Protein AF-A0A7Y5VZG1-F1 (afdb_monomer)

Sequence (140 aa):
MPRPAHANGSALARDRILEAVNALPPLPAVALRVMQVAQDPKSSAAQLALVVSADPALSARMLRVANSAAYRRSREVTSVQEALVVLGFVQARNIAISTAITGAYPADTLHVLFRIDAFWRHSLAVAFRASDLAGRTRRL

Structure (mmCIF, N/CA/C/O backbone):
data_AF-A0A7Y5VZG1-F1
#
_entry.id   AF-A0A7Y5VZG1-F1
#
loop_
_atom_site.group_PDB
_atom_site.id
_atom_site.type_symbol
_atom_site.label_atom_id
_atom_site.label_alt_id
_atom_site.label_comp_id
_atom_site.label_asym_id
_atom_site.label_entity_id
_atom_site.label_seq_id
_atom_site.pdbx_PDB_ins_code
_atom_site.Cartn_x
_atom_site.Cartn_y
_atom_site.Cartn_z
_atom_site.occupancy
_atom_site.B_iso_or_equiv
_atom_site.auth_seq_id
_atom_site.auth_comp_id
_atom_site.auth_asym_id
_atom_site.auth_atom_id
_atom_site.pdbx_PDB_model_num
ATOM 1 N N . MET A 1 1 ? 48.882 22.435 -33.071 1.00 43.28 1 MET A N 1
ATOM 2 C CA . MET A 1 1 ? 48.347 21.431 -32.123 1.00 43.28 1 MET A CA 1
ATOM 3 C C . MET A 1 1 ? 46.991 21.918 -31.619 1.00 43.28 1 MET A C 1
ATOM 5 O O . MET A 1 1 ? 46.969 22.973 -30.994 1.00 43.28 1 MET A O 1
ATOM 9 N N . PRO A 1 2 ? 45.870 21.242 -31.925 1.00 39.41 2 PRO A N 1
ATOM 10 C CA . PRO A 1 2 ? 44.561 21.629 -31.411 1.00 39.41 2 PRO A CA 1
ATOM 11 C C . PRO A 1 2 ? 44.380 21.125 -29.969 1.00 39.41 2 PRO A C 1
ATOM 13 O O . PRO A 1 2 ? 44.711 19.983 -29.658 1.00 39.41 2 PRO A O 1
ATOM 16 N N . ARG A 1 3 ? 43.884 21.999 -29.084 1.00 41.00 3 ARG A N 1
ATOM 17 C CA . ARG A 1 3 ? 43.515 21.690 -27.689 1.00 41.00 3 ARG A CA 1
ATOM 18 C C . ARG A 1 3 ? 42.383 20.645 -27.646 1.00 41.00 3 ARG A C 1
ATOM 20 O O . ARG A 1 3 ? 41.465 20.761 -28.457 1.00 41.00 3 ARG A O 1
ATOM 27 N N . PRO A 1 4 ? 42.374 19.689 -26.695 1.00 44.19 4 PRO A N 1
ATOM 28 C CA . PRO A 1 4 ? 41.219 18.821 -26.497 1.00 44.19 4 PRO A CA 1
ATOM 29 C C . PRO A 1 4 ? 40.018 19.654 -26.035 1.00 44.19 4 PRO A C 1
ATOM 31 O O . PRO A 1 4 ? 40.109 20.446 -25.096 1.00 44.19 4 PRO A O 1
ATOM 34 N N . ALA A 1 5 ? 38.904 19.488 -26.746 1.00 45.28 5 ALA A N 1
ATOM 35 C CA . ALA A 1 5 ? 37.627 20.107 -26.444 1.00 45.28 5 ALA A CA 1
ATOM 36 C C . ALA A 1 5 ? 37.139 19.677 -25.053 1.00 45.28 5 ALA A C 1
ATOM 38 O O . ALA A 1 5 ? 37.116 18.489 -24.727 1.00 45.28 5 ALA A O 1
ATOM 39 N N . HIS A 1 6 ? 36.712 20.646 -24.246 1.00 49.72 6 HIS A N 1
ATOM 40 C CA . HIS A 1 6 ? 35.943 20.410 -23.030 1.00 49.72 6 HIS A CA 1
ATOM 41 C C . HIS A 1 6 ? 34.580 19.818 -23.425 1.00 49.72 6 HIS A C 1
ATOM 43 O O . HIS A 1 6 ? 33.622 20.546 -23.669 1.00 49.72 6 HIS A O 1
ATOM 49 N N . ALA A 1 7 ? 34.504 18.494 -23.565 1.00 47.81 7 ALA A N 1
ATOM 50 C CA . ALA A 1 7 ? 33.255 17.800 -23.836 1.00 47.81 7 ALA A CA 1
ATOM 51 C C . ALA A 1 7 ? 32.312 17.952 -22.628 1.00 47.81 7 ALA A C 1
ATOM 53 O O . ALA A 1 7 ? 32.603 17.513 -21.516 1.00 47.81 7 ALA A O 1
ATOM 54 N N . ASN A 1 8 ? 31.195 18.629 -22.881 1.00 49.59 8 ASN A N 1
ATOM 55 C CA . ASN A 1 8 ? 30.083 18.939 -21.989 1.00 49.59 8 ASN A CA 1
ATOM 56 C C . ASN A 1 8 ? 29.650 17.776 -21.071 1.00 49.59 8 ASN A C 1
ATOM 58 O O . ASN A 1 8 ? 28.862 16.919 -21.472 1.00 49.59 8 ASN A O 1
ATOM 62 N N . GLY A 1 9 ? 30.032 17.815 -19.791 1.00 54.75 9 GLY A N 1
ATOM 63 C CA . GLY A 1 9 ? 29.454 16.935 -18.763 1.00 54.75 9 GLY A CA 1
ATOM 64 C C . GLY A 1 9 ? 27.947 17.158 -18.536 1.00 54.75 9 GLY A C 1
ATOM 65 O O . GLY A 1 9 ? 27.244 16.244 -18.115 1.00 54.75 9 GLY A O 1
ATOM 66 N N . SER A 1 10 ? 27.425 18.345 -18.871 1.00 59.25 10 SER A N 1
ATOM 67 C CA . SER A 1 10 ? 25.997 18.689 -18.777 1.00 59.25 10 SER A CA 1
ATOM 68 C C . SER A 1 10 ? 25.147 18.107 -19.911 1.00 59.25 10 SER A C 1
ATOM 70 O O . SER A 1 10 ? 23.983 17.780 -19.685 1.00 59.25 10 SER A O 1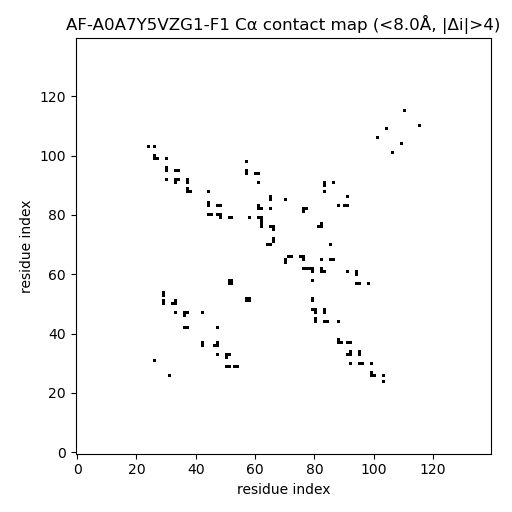
ATOM 72 N N . ALA A 1 11 ? 25.715 17.934 -21.110 1.00 58.47 11 ALA A N 1
ATOM 73 C CA . ALA A 1 11 ? 25.019 17.325 -22.245 1.00 58.47 11 ALA A CA 1
ATOM 74 C C . ALA A 1 11 ? 24.795 15.825 -21.998 1.00 58.47 11 ALA A C 1
ATOM 76 O O . ALA A 1 11 ? 23.667 15.354 -22.083 1.00 58.47 11 ALA A O 1
ATOM 77 N N . LEU A 1 12 ? 25.830 15.120 -21.521 1.00 60.34 12 LEU A N 1
ATOM 78 C CA . LEU A 1 12 ? 25.736 13.710 -21.115 1.00 60.34 12 LEU A CA 1
ATOM 79 C C . LEU A 1 12 ? 24.740 13.485 -19.963 1.00 60.34 12 LEU A C 1
ATOM 81 O O . LEU A 1 12 ? 24.086 12.446 -19.902 1.00 60.34 12 LEU A O 1
ATOM 85 N N . ALA A 1 13 ? 24.618 14.445 -19.040 1.00 73.56 13 ALA A N 1
ATOM 86 C CA . ALA A 1 13 ? 23.630 14.383 -17.964 1.00 73.56 13 ALA A CA 1
ATOM 87 C C . ALA A 1 13 ? 22.198 14.590 -18.483 1.00 73.56 13 ALA A C 1
ATOM 89 O O . ALA A 1 13 ? 21.288 13.878 -18.062 1.00 73.56 13 ALA A O 1
ATOM 90 N N . ARG A 1 14 ? 21.996 15.530 -19.415 1.00 79.25 14 ARG A N 1
ATOM 91 C CA . ARG A 1 14 ? 20.694 15.781 -20.044 1.00 79.25 14 ARG A CA 1
ATOM 92 C C . ARG A 1 14 ? 20.210 14.566 -20.832 1.00 79.25 14 ARG A C 1
ATOM 94 O O . ARG A 1 14 ? 19.068 14.156 -20.642 1.00 79.25 14 ARG A O 1
ATOM 101 N N . ASP A 1 15 ? 21.068 13.986 -21.664 1.00 82.69 15 ASP A N 1
ATOM 102 C CA . ASP A 1 15 ? 20.702 12.861 -22.529 1.00 82.69 15 ASP A CA 1
ATOM 103 C C . ASP A 1 15 ? 20.310 11.631 -21.699 1.00 82.69 15 ASP A C 1
ATOM 105 O O . ASP A 1 15 ? 19.272 11.022 -21.945 1.00 82.69 15 ASP A O 1
ATOM 109 N N . ARG A 1 16 ? 21.037 11.358 -20.606 1.00 75.31 16 ARG A N 1
ATOM 110 C CA . ARG A 1 16 ? 20.682 10.297 -19.648 1.00 75.31 16 ARG A CA 1
ATOM 111 C C . ARG A 1 16 ? 19.353 10.527 -18.936 1.00 75.31 16 ARG A C 1
ATOM 113 O O . ARG A 1 16 ? 18.637 9.566 -18.672 1.00 75.31 16 ARG A O 1
ATOM 120 N N . ILE A 1 17 ? 19.016 11.774 -18.599 1.00 77.12 17 ILE A N 1
ATOM 121 C CA . ILE A 1 17 ? 17.710 12.093 -18.002 1.00 77.12 17 ILE A CA 1
ATOM 122 C C . ILE A 1 17 ? 16.598 11.836 -19.020 1.00 77.12 17 ILE A C 1
ATOM 124 O O . ILE A 1 17 ? 15.583 11.251 -18.660 1.00 77.12 17 ILE A O 1
ATOM 128 N N . LEU A 1 18 ? 16.783 12.231 -20.283 1.00 83.12 18 LEU A N 1
ATOM 129 C CA . LEU A 1 18 ? 15.789 11.997 -21.333 1.00 83.12 18 LEU A CA 1
ATOM 130 C C . LEU A 1 18 ? 15.598 10.500 -21.611 1.00 83.12 18 LEU A C 1
ATOM 132 O O . LEU A 1 18 ? 14.461 10.042 -21.713 1.00 83.12 18 LEU A O 1
ATOM 136 N N . GLU A 1 19 ? 16.681 9.722 -21.656 1.00 80.31 19 GLU A N 1
ATOM 137 C CA . GLU A 1 19 ? 16.615 8.259 -21.761 1.00 80.31 19 GLU A CA 1
ATOM 138 C C . GLU A 1 19 ? 15.887 7.631 -20.565 1.00 80.31 19 GLU A C 1
ATOM 140 O O . GLU A 1 19 ? 15.000 6.799 -20.753 1.00 80.31 19 GLU A O 1
ATOM 145 N N . ALA A 1 20 ? 16.192 8.070 -19.340 1.00 73.31 20 ALA A N 1
ATOM 146 C CA . ALA A 1 20 ? 15.524 7.583 -18.135 1.00 73.31 20 ALA A CA 1
ATOM 147 C C . ALA A 1 20 ? 14.029 7.937 -18.107 1.00 73.31 20 ALA A C 1
ATOM 149 O O . ALA A 1 20 ? 13.222 7.105 -17.698 1.00 73.31 20 ALA A O 1
ATOM 150 N N . VAL A 1 21 ? 13.654 9.140 -18.567 1.00 74.75 21 VAL A N 1
ATOM 151 C CA . VAL A 1 21 ? 12.251 9.575 -18.692 1.00 74.75 21 VAL A CA 1
ATOM 152 C C . VAL A 1 21 ? 11.486 8.678 -19.665 1.00 74.75 21 VAL A C 1
ATOM 154 O O . VAL A 1 21 ? 10.376 8.249 -19.358 1.00 74.75 21 VAL A O 1
ATOM 157 N N . ASN A 1 22 ? 12.092 8.342 -20.804 1.00 77.19 22 ASN A N 1
ATOM 158 C CA . ASN A 1 22 ? 11.480 7.468 -21.806 1.00 77.19 22 ASN A CA 1
ATOM 159 C C . ASN A 1 22 ? 11.377 6.003 -21.351 1.00 77.19 22 ASN A C 1
ATOM 161 O O . ASN A 1 22 ? 10.513 5.275 -21.831 1.00 77.19 22 ASN A O 1
ATOM 165 N N . ALA A 1 23 ? 12.234 5.570 -20.424 1.00 74.88 23 ALA A N 1
ATOM 166 C CA . ALA A 1 23 ? 12.236 4.216 -19.877 1.00 74.88 23 ALA A CA 1
ATOM 167 C C . ALA A 1 23 ? 11.278 4.022 -18.684 1.00 74.88 23 ALA A C 1
ATOM 169 O O . ALA A 1 23 ? 11.240 2.927 -18.117 1.00 74.88 23 ALA A O 1
ATOM 170 N N . LEU A 1 24 ? 10.523 5.051 -18.266 1.00 69.19 24 LEU A N 1
ATOM 171 C CA . LEU A 1 24 ? 9.592 4.902 -17.149 1.00 69.19 24 LEU A CA 1
ATOM 172 C C . LEU A 1 24 ? 8.446 3.944 -17.509 1.00 69.19 24 LEU A C 1
ATOM 174 O O . LEU A 1 24 ? 7.724 4.173 -18.483 1.00 69.19 24 LEU A O 1
ATOM 178 N N . PRO A 1 25 ? 8.221 2.901 -16.696 1.00 70.00 25 PRO A N 1
ATOM 179 C CA . PRO A 1 25 ? 7.080 2.022 -16.875 1.00 70.00 25 PRO A CA 1
ATOM 180 C C . PRO A 1 25 ? 5.769 2.779 -16.600 1.00 70.00 25 PRO A C 1
ATOM 182 O O . PRO A 1 25 ? 5.719 3.643 -15.715 1.00 70.00 25 PRO A O 1
ATOM 185 N N . PRO A 1 26 ? 4.683 2.454 -17.322 1.00 73.81 26 PRO A N 1
ATOM 186 C CA . PRO A 1 26 ? 3.381 3.049 -17.065 1.00 73.81 26 PRO A CA 1
ATOM 187 C C . PRO A 1 26 ? 2.892 2.685 -15.659 1.00 73.81 26 PRO A C 1
ATOM 189 O O . PRO A 1 26 ? 3.088 1.565 -15.181 1.00 73.81 26 PRO A O 1
ATOM 192 N N . LEU A 1 27 ? 2.220 3.630 -14.997 1.00 75.94 27 LEU A N 1
ATOM 193 C CA . LEU A 1 27 ? 1.666 3.380 -13.671 1.00 75.94 27 LEU A CA 1
ATOM 194 C C . LEU A 1 27 ? 0.518 2.352 -13.770 1.00 75.94 27 LEU A C 1
ATOM 196 O O . LEU A 1 27 ? -0.369 2.524 -14.611 1.00 75.94 27 LEU A O 1
ATOM 200 N N . PRO A 1 28 ? 0.474 1.318 -12.909 1.00 83.50 28 PRO A N 1
ATOM 201 C CA . PRO A 1 28 ? -0.614 0.347 -12.901 1.00 83.50 28 PRO A CA 1
ATOM 202 C C . PRO A 1 28 ? -1.985 1.011 -12.729 1.00 83.50 28 PRO A C 1
ATOM 204 O O . PRO A 1 28 ? -2.160 1.912 -11.902 1.00 83.50 28 PRO A O 1
ATOM 207 N N . ALA A 1 29 ? -2.982 0.519 -13.469 1.00 86.75 29 ALA A N 1
ATOM 208 C CA . ALA A 1 29 ? -4.333 1.087 -13.497 1.00 86.75 29 ALA A CA 1
ATOM 209 C C . ALA A 1 29 ? -4.975 1.203 -12.101 1.00 86.75 29 ALA A C 1
ATOM 211 O O . ALA A 1 29 ? -5.650 2.190 -11.805 1.00 86.75 29 ALA A O 1
ATOM 212 N N . VAL A 1 30 ? -4.720 0.235 -11.214 1.00 88.50 30 VAL A N 1
ATOM 213 C CA . VAL A 1 30 ? -5.227 0.255 -9.834 1.00 88.50 30 VAL A CA 1
ATOM 214 C C . VAL A 1 30 ? -4.674 1.430 -9.024 1.00 88.50 30 VAL A C 1
ATOM 216 O O . VAL A 1 30 ? -5.426 2.081 -8.303 1.00 88.50 30 VAL A O 1
ATOM 219 N N . ALA A 1 31 ? -3.393 1.776 -9.184 1.00 87.75 31 ALA A N 1
ATOM 220 C CA . ALA A 1 31 ? -2.780 2.892 -8.469 1.00 87.75 31 ALA A CA 1
ATOM 221 C C . ALA A 1 31 ? -3.351 4.234 -8.943 1.00 87.75 31 ALA A C 1
ATOM 223 O O . ALA A 1 31 ? -3.696 5.080 -8.118 1.00 87.75 31 ALA A O 1
ATOM 224 N N . LEU A 1 32 ? -3.545 4.392 -10.258 1.00 90.12 32 LEU A N 1
ATOM 225 C CA . LEU A 1 32 ? -4.226 5.558 -10.828 1.00 90.12 32 LEU A CA 1
ATOM 226 C C . LEU A 1 32 ? -5.656 5.688 -10.296 1.00 90.12 32 LEU A C 1
ATOM 228 O O . LEU A 1 32 ? -6.082 6.778 -9.913 1.00 90.12 32 LEU A O 1
ATOM 232 N N . ARG A 1 33 ? -6.396 4.578 -10.218 1.00 91.88 33 ARG A N 1
ATOM 233 C CA . ARG A 1 33 ? -7.775 4.594 -9.725 1.00 91.88 33 ARG A CA 1
ATOM 234 C C . ARG A 1 33 ? -7.852 4.923 -8.236 1.00 91.88 33 ARG A C 1
ATOM 236 O O . ARG A 1 33 ? -8.706 5.712 -7.839 1.00 91.88 33 ARG A O 1
ATOM 243 N N . VAL A 1 34 ? -6.933 4.389 -7.429 1.00 92.50 34 VAL A N 1
ATOM 244 C CA . VAL A 1 34 ? -6.788 4.762 -6.015 1.00 92.50 34 VAL A CA 1
ATOM 245 C C . VAL A 1 34 ? -6.502 6.254 -5.877 1.00 92.50 34 VAL A C 1
ATOM 247 O O . VAL A 1 34 ? -7.123 6.903 -5.044 1.00 92.50 34 VAL A O 1
ATOM 250 N N . MET A 1 35 ? -5.619 6.823 -6.703 1.00 90.88 35 MET A N 1
ATOM 251 C CA . MET A 1 35 ? -5.344 8.262 -6.680 1.00 90.88 35 MET A CA 1
ATOM 252 C C . MET A 1 35 ? -6.589 9.096 -6.985 1.00 90.88 35 MET A C 1
ATOM 254 O O . MET A 1 35 ? -6.848 10.054 -6.263 1.00 90.88 35 MET A O 1
ATOM 258 N N . GLN A 1 36 ? -7.363 8.717 -8.005 1.00 92.38 36 GLN A N 1
ATOM 259 C CA . GLN A 1 36 ? -8.601 9.409 -8.376 1.00 92.38 36 GLN A CA 1
ATOM 260 C C . GLN A 1 36 ? -9.624 9.391 -7.233 1.00 92.38 36 GLN A C 1
ATOM 262 O O . GLN A 1 36 ? -10.114 10.442 -6.831 1.00 92.38 36 GLN A O 1
ATOM 267 N N . VAL A 1 37 ? -9.907 8.212 -6.671 1.00 92.88 37 VAL A N 1
ATOM 268 C CA . VAL A 1 37 ? -10.890 8.061 -5.583 1.00 92.88 37 VAL A CA 1
ATOM 269 C C . VAL A 1 37 ? -10.401 8.725 -4.294 1.00 92.88 37 VAL A C 1
ATOM 271 O O . VAL A 1 37 ? -11.184 9.338 -3.580 1.00 92.88 37 VAL A O 1
ATOM 274 N N . ALA A 1 38 ? -9.100 8.669 -4.000 1.00 90.50 38 ALA A N 1
ATOM 275 C CA . ALA A 1 38 ? -8.545 9.289 -2.800 1.00 90.50 38 ALA A CA 1
ATOM 276 C C . ALA A 1 38 ? -8.503 10.831 -2.856 1.00 90.50 38 ALA A C 1
ATOM 278 O O . ALA A 1 38 ? -8.327 11.466 -1.817 1.00 90.50 38 ALA A O 1
ATOM 279 N N . GLN A 1 39 ? -8.597 11.430 -4.048 1.00 89.06 39 GLN A N 1
ATOM 280 C CA . GLN A 1 39 ? -8.624 12.885 -4.247 1.00 89.06 39 GLN A CA 1
ATOM 281 C C . GLN A 1 39 ? -10.041 13.462 -4.305 1.00 89.06 39 GLN A C 1
ATOM 283 O O . GLN A 1 39 ? -10.201 14.671 -4.155 1.00 89.06 39 GLN A O 1
ATOM 288 N N . ASP A 1 40 ? -11.057 12.627 -4.511 1.00 91.56 40 ASP A N 1
ATOM 289 C CA . ASP A 1 40 ? -12.446 13.067 -4.538 1.00 91.56 40 ASP A CA 1
ATOM 290 C C . ASP A 1 40 ? -12.974 13.286 -3.104 1.00 91.56 40 ASP A C 1
ATOM 292 O O . ASP A 1 40 ? -13.094 12.326 -2.339 1.00 91.56 40 ASP A O 1
ATOM 296 N N . PRO A 1 41 ? -13.341 14.524 -2.718 1.00 86.00 41 PRO A N 1
ATOM 297 C CA . PRO A 1 41 ? -13.849 14.820 -1.380 1.00 86.00 41 PRO A CA 1
ATOM 298 C C . PRO A 1 41 ? -15.209 14.171 -1.078 1.00 86.00 41 PRO A C 1
ATOM 300 O O . PRO A 1 41 ? -15.625 14.155 0.078 1.00 86.00 41 PRO A O 1
ATOM 303 N N . LYS A 1 42 ? -15.917 13.648 -2.088 1.00 90.94 42 LYS A N 1
ATOM 304 C CA . LYS A 1 42 ? -17.185 12.919 -1.920 1.00 90.94 42 LYS A CA 1
ATOM 305 C C . LYS A 1 42 ? -16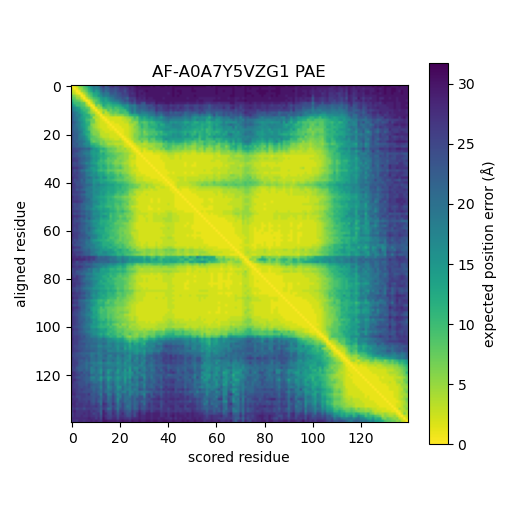.994 11.408 -1.789 1.00 90.94 42 LYS A C 1
ATOM 307 O O . LYS A 1 42 ? -17.967 10.696 -1.542 1.00 90.94 42 LYS A O 1
ATOM 312 N N . SER A 1 43 ? -15.772 10.914 -1.967 1.00 91.94 43 SER A N 1
ATOM 313 C CA . SER A 1 43 ? -15.492 9.486 -1.936 1.00 91.94 43 SER A CA 1
ATOM 314 C C . SER A 1 43 ? -15.418 8.943 -0.508 1.00 91.94 43 SER A C 1
ATOM 316 O O . SER A 1 43 ? -14.897 9.570 0.413 1.00 91.94 43 SER A O 1
ATOM 318 N N . SER A 1 44 ? -15.942 7.734 -0.326 1.00 91.25 44 SER A N 1
ATOM 319 C CA . SER A 1 44 ? -15.997 7.024 0.954 1.00 91.25 44 SER A CA 1
ATOM 320 C C . SER A 1 44 ? -14.908 5.957 1.076 1.00 91.25 44 SER A C 1
ATOM 322 O O . SER A 1 44 ? -14.399 5.433 0.082 1.00 91.25 44 SER A O 1
ATOM 324 N N . ALA A 1 45 ? -14.567 5.586 2.315 1.00 89.88 45 ALA A N 1
ATOM 325 C CA . ALA A 1 45 ? -13.599 4.518 2.570 1.00 89.88 45 ALA A CA 1
ATOM 326 C C . ALA A 1 45 ? -14.036 3.178 1.947 1.00 89.88 45 ALA A C 1
ATOM 328 O O . ALA A 1 45 ? -13.188 2.401 1.523 1.00 89.88 45 ALA A O 1
ATOM 329 N N . ALA A 1 46 ? -15.345 2.926 1.837 1.00 91.88 46 ALA A N 1
ATOM 330 C CA . ALA A 1 46 ? -15.891 1.739 1.179 1.00 91.88 46 ALA A CA 1
ATOM 331 C C . ALA A 1 46 ? -15.649 1.751 -0.342 1.00 91.88 46 ALA A C 1
ATOM 333 O O . ALA A 1 46 ? -15.241 0.741 -0.911 1.00 91.88 46 ALA A O 1
ATOM 334 N N . GLN A 1 47 ? -15.834 2.900 -1.003 1.00 92.38 47 GLN A N 1
ATOM 335 C CA . GLN A 1 47 ? -15.530 3.046 -2.433 1.00 92.38 47 GLN A CA 1
ATOM 336 C C . GLN A 1 47 ? -14.039 2.870 -2.713 1.00 92.38 47 GLN A C 1
ATOM 338 O O . GLN A 1 47 ? -13.663 2.196 -3.671 1.00 92.38 47 GLN A O 1
ATOM 343 N N . LEU A 1 48 ? -13.183 3.427 -1.856 1.00 93.75 48 LEU A N 1
ATOM 344 C CA . LEU A 1 48 ? -11.744 3.226 -1.969 1.00 93.75 48 LEU A CA 1
ATOM 345 C C . LEU A 1 48 ? -11.353 1.764 -1.697 1.00 93.75 48 LEU A C 1
ATOM 347 O O . LEU A 1 48 ? -10.498 1.226 -2.399 1.00 93.75 48 LEU A O 1
ATOM 351 N N . ALA A 1 49 ? -12.016 1.098 -0.745 1.00 93.88 49 ALA A N 1
ATOM 352 C CA . ALA A 1 49 ? -11.800 -0.318 -0.455 1.00 93.88 49 ALA A CA 1
ATOM 353 C C . ALA A 1 49 ? -12.087 -1.193 -1.675 1.00 93.88 49 ALA A C 1
ATOM 355 O O . ALA A 1 49 ? -11.265 -2.040 -1.996 1.00 93.88 49 ALA A O 1
ATOM 356 N N . LEU A 1 50 ? -13.183 -0.943 -2.399 1.00 93.75 50 LEU A N 1
ATOM 357 C CA . LEU A 1 50 ? -13.521 -1.687 -3.620 1.00 93.75 50 LEU A CA 1
ATOM 358 C C . LEU A 1 50 ? -12.408 -1.625 -4.670 1.00 93.75 50 LEU A C 1
ATOM 360 O O . LEU A 1 50 ? -12.080 -2.637 -5.283 1.00 93.75 50 LEU A O 1
ATOM 364 N N . VAL A 1 51 ? -11.806 -0.449 -4.859 1.00 93.56 51 VAL A N 1
ATOM 365 C CA . VAL A 1 51 ? -10.698 -0.280 -5.808 1.00 93.56 51 VAL A CA 1
ATOM 366 C C . VAL A 1 51 ? -9.448 -1.010 -5.326 1.00 93.56 51 VAL A C 1
ATOM 368 O O . VAL A 1 51 ? -8.804 -1.704 -6.106 1.00 93.56 51 VAL A O 1
ATOM 371 N N . VAL A 1 52 ? -9.100 -0.865 -4.046 1.00 93.19 52 VAL A N 1
ATOM 372 C CA . VAL A 1 52 ? -7.906 -1.497 -3.465 1.00 93.19 52 VAL A CA 1
ATOM 373 C C . VAL A 1 52 ? -8.026 -3.021 -3.464 1.00 93.19 52 VAL A C 1
ATOM 375 O O . VAL A 1 52 ? -7.059 -3.705 -3.785 1.00 93.19 52 VAL A O 1
ATOM 378 N N . SER A 1 53 ? -9.209 -3.554 -3.160 1.00 92.38 53 SER A N 1
ATOM 379 C CA . SER A 1 53 ? -9.487 -4.992 -3.114 1.00 92.38 53 SER A CA 1
ATOM 380 C C . SER A 1 53 ? -9.344 -5.697 -4.464 1.00 92.38 53 SER A C 1
ATOM 382 O O . SER A 1 53 ? -9.201 -6.916 -4.481 1.00 92.38 53 SER A O 1
ATOM 384 N N . ALA A 1 54 ? -9.329 -4.960 -5.580 1.00 89.62 54 ALA A N 1
ATOM 385 C CA . ALA A 1 54 ? -9.033 -5.520 -6.897 1.00 89.62 54 ALA A CA 1
ATOM 386 C C . ALA A 1 54 ? -7.554 -5.930 -7.065 1.00 89.62 54 ALA A C 1
ATOM 388 O O . ALA A 1 54 ? -7.238 -6.707 -7.963 1.00 89.62 54 ALA A O 1
ATOM 389 N N . ASP A 1 55 ? -6.653 -5.435 -6.207 1.00 89.31 55 ASP A N 1
ATOM 390 C CA . ASP A 1 55 ? -5.237 -5.807 -6.179 1.00 89.31 55 ASP A CA 1
ATOM 391 C C . ASP A 1 55 ? -4.878 -6.454 -4.821 1.00 89.31 55 ASP A C 1
ATOM 393 O O . ASP A 1 55 ? -4.798 -5.768 -3.789 1.00 89.31 55 ASP A O 1
ATOM 397 N N . PRO A 1 56 ? -4.634 -7.781 -4.790 1.00 89.19 56 PRO A N 1
ATOM 398 C CA . PRO A 1 56 ? -4.267 -8.495 -3.568 1.00 89.19 56 PRO A CA 1
ATOM 399 C C . PRO A 1 56 ? -2.950 -8.024 -2.937 1.00 89.19 56 PRO A C 1
ATOM 401 O O . PRO A 1 56 ? -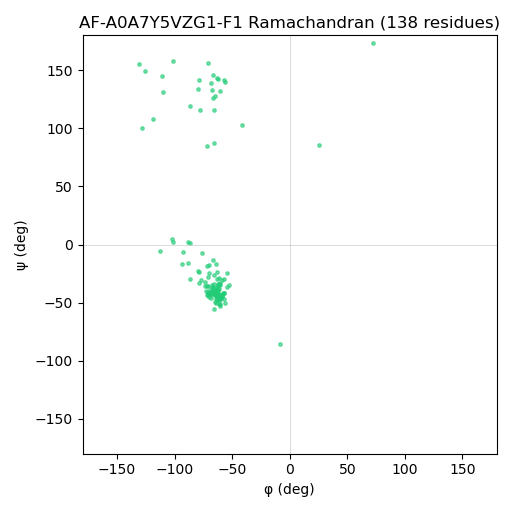2.829 -7.997 -1.709 1.00 89.19 56 PRO A O 1
ATOM 404 N N . ALA A 1 57 ? -1.960 -7.633 -3.744 1.00 88.38 57 ALA A N 1
ATOM 405 C CA . ALA A 1 57 ? -0.659 -7.194 -3.249 1.00 88.38 57 ALA A CA 1
ATOM 406 C C . ALA A 1 57 ? -0.771 -5.827 -2.562 1.00 88.38 57 ALA A C 1
ATOM 408 O O . ALA A 1 57 ? -0.238 -5.634 -1.461 1.00 88.38 57 ALA A O 1
ATOM 409 N N . LEU A 1 58 ? -1.519 -4.903 -3.169 1.00 91.50 58 LEU A N 1
ATOM 410 C CA . LEU A 1 58 ? -1.820 -3.605 -2.577 1.00 91.50 58 LEU A CA 1
ATOM 411 C C . LEU A 1 58 ? -2.659 -3.756 -1.302 1.00 91.50 58 LEU A C 1
ATOM 413 O O . LEU A 1 58 ? -2.324 -3.157 -0.278 1.00 91.50 58 LEU A O 1
ATOM 417 N N . SER A 1 59 ? -3.687 -4.607 -1.332 1.00 93.81 59 SER A N 1
ATOM 418 C CA . SER A 1 59 ? -4.529 -4.918 -0.170 1.00 93.81 59 SER A CA 1
ATOM 419 C C . SER A 1 59 ? -3.705 -5.436 1.012 1.00 93.81 59 SER A C 1
ATOM 421 O O . SER A 1 59 ? -3.772 -4.890 2.116 1.00 93.81 59 SER A O 1
ATOM 423 N N . ALA A 1 60 ? -2.849 -6.435 0.777 1.00 93.00 60 ALA A N 1
ATOM 424 C CA . ALA A 1 60 ? -1.968 -6.991 1.801 1.00 93.00 60 ALA A CA 1
ATOM 425 C C . ALA A 1 60 ? -0.967 -5.956 2.338 1.00 93.00 60 ALA A C 1
ATOM 427 O O . ALA A 1 60 ? -0.588 -5.986 3.513 1.00 93.00 60 ALA A O 1
ATOM 428 N N . ARG A 1 61 ? -0.505 -5.027 1.493 1.00 92.00 61 ARG A N 1
ATOM 429 C CA . ARG A 1 61 ? 0.389 -3.950 1.929 1.00 92.00 61 ARG A CA 1
ATOM 430 C C . ARG A 1 61 ? -0.331 -2.928 2.802 1.00 92.00 61 ARG A C 1
ATOM 432 O O . ARG A 1 61 ? 0.225 -2.552 3.831 1.00 92.00 61 ARG A O 1
ATOM 439 N N . MET A 1 62 ? -1.559 -2.538 2.460 1.00 94.25 62 MET A N 1
ATOM 440 C CA . MET A 1 62 ? -2.365 -1.650 3.306 1.00 94.25 62 MET A CA 1
ATOM 441 C C . MET A 1 62 ? -2.658 -2.276 4.672 1.00 94.25 62 MET A C 1
ATOM 443 O O . MET A 1 62 ? -2.446 -1.619 5.689 1.00 94.25 62 MET A O 1
ATOM 447 N N . LEU A 1 63 ? -3.039 -3.558 4.712 1.00 94.88 63 LEU A N 1
ATOM 448 C CA . LEU A 1 63 ? -3.241 -4.296 5.965 1.00 94.88 63 LEU A CA 1
ATOM 449 C C . LEU A 1 63 ? -1.967 -4.335 6.821 1.00 94.88 63 LEU A C 1
ATOM 451 O O . LEU A 1 63 ? -2.012 -4.037 8.014 1.00 94.88 63 LEU A O 1
ATOM 455 N N . ARG A 1 64 ? -0.804 -4.624 6.218 1.00 93.75 64 ARG A N 1
ATOM 456 C CA . ARG A 1 64 ? 0.485 -4.607 6.934 1.00 93.75 64 ARG A CA 1
ATOM 457 C C . ARG A 1 64 ? 0.820 -3.247 7.530 1.00 93.75 64 ARG A C 1
ATOM 459 O O . ARG A 1 64 ? 1.292 -3.188 8.660 1.00 93.75 64 ARG A O 1
ATOM 466 N N . VAL A 1 65 ? 0.611 -2.161 6.784 1.00 93.69 65 VAL A N 1
ATOM 467 C CA . VAL A 1 65 ? 0.904 -0.816 7.298 1.00 93.69 65 VAL A CA 1
ATOM 468 C C . VAL A 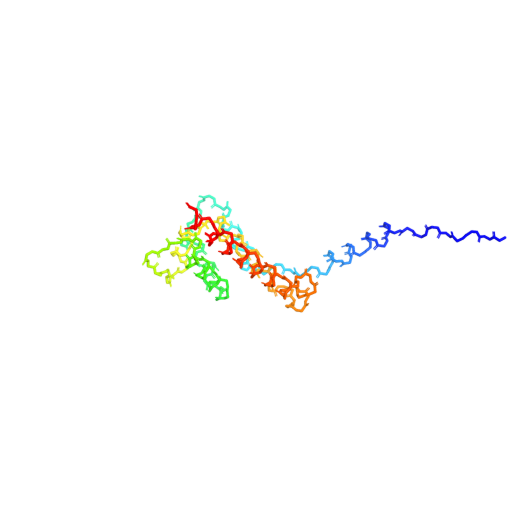1 65 ? -0.080 -0.439 8.403 1.00 93.69 65 VAL A C 1
ATOM 470 O O . VAL A 1 65 ? 0.357 0.065 9.436 1.00 93.69 65 VAL A O 1
ATOM 473 N N . ALA A 1 66 ? -1.371 -0.740 8.240 1.00 94.31 66 ALA A N 1
ATOM 474 C CA . ALA A 1 66 ? -2.392 -0.468 9.253 1.00 94.31 66 ALA A CA 1
ATOM 475 C C . ALA A 1 66 ? -2.127 -1.209 10.577 1.00 94.31 66 ALA A C 1
ATOM 477 O O . ALA A 1 66 ? -2.374 -0.653 11.645 1.00 94.31 66 ALA A O 1
ATOM 478 N N . ASN A 1 67 ? -1.570 -2.422 10.508 1.00 93.94 67 ASN A N 1
ATOM 479 C CA . ASN A 1 67 ? -1.172 -3.221 11.672 1.00 93.94 67 ASN A CA 1
ATOM 480 C C . ASN A 1 67 ? 0.260 -2.944 12.167 1.00 93.94 67 ASN A C 1
ATOM 482 O O . ASN A 1 67 ? 0.731 -3.590 13.102 1.00 93.94 67 ASN A O 1
ATOM 486 N N . SER A 1 68 ? 0.984 -2.002 11.559 1.00 92.81 68 SER A N 1
ATOM 487 C CA . SER A 1 68 ? 2.350 -1.695 11.982 1.00 92.81 68 SER A CA 1
ATOM 488 C C . SER A 1 68 ? 2.386 -0.985 13.341 1.00 92.81 68 SER A C 1
ATOM 490 O O . SER A 1 68 ? 1.448 -0.291 13.740 1.00 92.81 68 SER A O 1
ATOM 492 N N . ALA A 1 69 ? 3.525 -1.092 14.034 1.00 87.50 69 ALA A N 1
ATOM 493 C CA . ALA A 1 69 ? 3.741 -0.446 15.330 1.00 87.50 69 ALA A CA 1
ATOM 494 C C . ALA A 1 69 ? 3.493 1.077 15.307 1.00 87.50 69 ALA A C 1
ATOM 496 O O . ALA A 1 69 ? 3.145 1.649 16.339 1.00 87.50 69 ALA A O 1
ATOM 497 N N . ALA A 1 70 ? 3.616 1.724 14.140 1.00 88.00 70 ALA A N 1
ATOM 498 C CA . ALA A 1 70 ? 3.339 3.148 13.958 1.00 88.00 70 ALA A CA 1
ATOM 499 C C . ALA A 1 70 ? 1.878 3.526 14.261 1.00 88.00 70 ALA A C 1
ATOM 501 O O . ALA A 1 70 ? 1.621 4.639 14.709 1.00 88.00 70 ALA A O 1
ATOM 502 N N . TYR A 1 71 ? 0.934 2.602 14.063 1.00 86.94 71 TYR A N 1
ATOM 503 C CA . TYR A 1 71 ? -0.495 2.845 14.264 1.00 86.94 71 TYR A CA 1
ATOM 504 C C . TYR A 1 71 ? -1.036 2.278 15.589 1.00 86.94 71 TYR A C 1
ATOM 506 O O . TYR A 1 71 ? -2.234 2.419 15.827 1.00 86.94 71 TYR A O 1
ATOM 514 N N . ARG A 1 72 ? -0.174 1.672 16.439 1.00 69.50 72 ARG A N 1
ATOM 515 C CA . ARG A 1 72 ? -0.446 1.152 17.807 1.00 69.50 72 ARG A CA 1
ATOM 516 C C . ARG A 1 72 ? -1.917 0.781 18.052 1.00 69.50 72 ARG A C 1
ATOM 518 O O . ARG A 1 72 ? -2.690 1.572 18.593 1.00 69.50 72 ARG A O 1
ATOM 525 N N . ARG A 1 73 ? -2.310 -0.440 17.683 1.00 74.44 73 ARG A N 1
ATOM 526 C CA . ARG A 1 73 ? -3.688 -0.925 17.855 1.00 74.44 73 ARG A CA 1
ATOM 527 C C . ARG A 1 73 ? -3.789 -2.014 18.915 1.00 74.44 73 ARG A C 1
ATOM 529 O O . ARG A 1 73 ? -2.879 -2.817 19.081 1.00 74.44 73 ARG A O 1
ATOM 536 N N . SER A 1 74 ? -4.913 -2.004 19.633 1.00 76.81 74 SER A N 1
ATOM 537 C CA . SER A 1 74 ? -5.277 -3.022 20.623 1.00 76.81 74 SER A CA 1
ATOM 538 C C . SER A 1 74 ? -5.821 -4.300 19.986 1.00 76.81 74 SER A C 1
ATOM 540 O O . SER A 1 74 ? -5.729 -5.359 20.598 1.00 76.81 74 SER A O 1
ATOM 542 N N . ARG A 1 75 ? -6.363 -4.215 18.762 1.00 88.88 75 ARG A N 1
ATOM 543 C CA . ARG A 1 75 ? -6.741 -5.375 17.949 1.00 88.88 75 ARG A CA 1
ATOM 544 C C . ARG A 1 75 ? -6.208 -5.271 16.529 1.00 88.88 75 ARG A C 1
ATOM 546 O O . ARG A 1 75 ? -6.004 -4.170 16.018 1.00 88.88 75 ARG A O 1
ATOM 553 N N . GLU A 1 76 ? -6.052 -6.432 15.911 1.00 91.19 76 GLU A N 1
ATOM 554 C CA . GLU A 1 76 ? -5.658 -6.571 14.516 1.00 91.19 76 GLU A CA 1
ATOM 555 C C . GLU A 1 76 ? -6.760 -6.074 13.567 1.00 91.19 76 GLU A C 1
ATOM 557 O O . GLU A 1 76 ? -7.957 -6.301 13.781 1.00 91.19 76 GLU A O 1
ATOM 562 N N . VAL A 1 77 ? -6.331 -5.377 12.517 1.00 94.44 77 VAL A N 1
ATOM 563 C CA . VAL A 1 77 ? -7.152 -4.956 11.384 1.00 94.44 77 VAL A CA 1
ATOM 564 C C . VAL A 1 77 ? -7.169 -6.078 10.354 1.00 94.44 77 VAL A C 1
ATOM 566 O O . VAL A 1 77 ? -6.123 -6.432 9.809 1.00 94.44 77 VAL A O 1
ATOM 569 N N . THR A 1 78 ? -8.354 -6.606 10.057 1.00 94.38 78 THR A N 1
ATOM 570 C CA . THR A 1 78 ? -8.524 -7.788 9.191 1.00 94.38 78 THR A CA 1
ATOM 571 C C . THR A 1 78 ? -9.208 -7.482 7.860 1.00 94.38 78 THR A C 1
ATOM 573 O O . THR A 1 78 ? -9.279 -8.351 6.994 1.00 94.38 78 THR A O 1
ATOM 576 N N . SER A 1 79 ? -9.687 -6.250 7.654 1.00 95.31 79 SER A N 1
ATOM 577 C CA . SER A 1 79 ? -10.355 -5.840 6.414 1.00 95.31 79 SER A CA 1
ATOM 578 C C . SER A 1 79 ? -9.719 -4.602 5.783 1.00 95.31 79 SER A C 1
ATOM 580 O O . SER A 1 79 ? -9.205 -3.716 6.468 1.00 95.31 79 SER A O 1
ATOM 582 N N . VAL A 1 80 ? -9.776 -4.521 4.450 1.00 94.62 80 VAL A N 1
ATOM 583 C CA . VAL A 1 80 ? -9.238 -3.382 3.686 1.00 94.62 80 VAL A CA 1
ATOM 584 C C . VAL A 1 80 ? -9.981 -2.093 4.027 1.00 94.62 80 VAL A C 1
ATOM 586 O O . VAL A 1 80 ? -9.354 -1.056 4.216 1.00 94.62 80 VAL A O 1
ATOM 589 N N . GLN A 1 81 ? -11.307 -2.151 4.156 1.00 95.06 81 GLN A N 1
ATOM 590 C CA . GLN A 1 81 ? -12.103 -0.982 4.525 1.00 95.06 81 GLN A CA 1
ATOM 591 C C . GLN A 1 81 ? -11.692 -0.437 5.895 1.00 95.06 81 GLN A C 1
ATOM 593 O O . GLN A 1 81 ? -11.513 0.769 6.047 1.00 95.06 81 GLN A O 1
ATOM 598 N N . GLU A 1 82 ? -11.489 -1.312 6.879 1.00 94.19 82 GLU A N 1
ATOM 599 C CA . GLU A 1 82 ? -11.000 -0.898 8.187 1.00 94.19 82 GLU A CA 1
ATOM 600 C C . GLU A 1 82 ? -9.580 -0.322 8.116 1.00 94.19 82 GLU A C 1
ATOM 602 O O . GLU A 1 82 ? -9.309 0.722 8.714 1.00 94.19 82 GLU A O 1
ATOM 607 N N . ALA A 1 83 ? -8.685 -0.948 7.346 1.00 94.31 83 ALA A N 1
ATOM 608 C CA . ALA A 1 83 ? -7.343 -0.419 7.125 1.00 94.31 83 ALA A CA 1
ATOM 609 C C . ALA A 1 83 ? -7.397 1.001 6.549 1.00 94.31 83 ALA A C 1
ATOM 611 O O . ALA A 1 83 ? -6.676 1.878 7.012 1.00 94.31 83 ALA A O 1
ATOM 612 N N . LEU A 1 84 ? -8.296 1.267 5.602 1.00 94.19 84 LEU A N 1
ATOM 613 C CA . LEU A 1 84 ? -8.480 2.595 5.020 1.00 94.19 84 LEU A CA 1
ATOM 614 C C . LEU A 1 84 ? -9.038 3.619 6.013 1.00 94.19 84 LEU A C 1
ATOM 616 O O . LEU A 1 84 ? -8.637 4.779 5.961 1.00 94.19 84 LEU A O 1
ATOM 620 N N . VAL A 1 85 ? -9.908 3.208 6.939 1.00 93.56 85 VAL A N 1
ATOM 621 C CA . VAL A 1 85 ? -10.379 4.079 8.030 1.00 93.56 85 VAL A CA 1
ATOM 622 C C . VAL A 1 85 ? -9.227 4.445 8.970 1.00 93.56 85 VAL A C 1
ATOM 624 O O . VAL A 1 85 ? -9.113 5.594 9.386 1.00 93.56 85 VAL A O 1
ATOM 627 N N . VAL A 1 86 ? -8.342 3.491 9.275 1.00 92.62 86 VAL A N 1
ATOM 628 C CA . VAL A 1 86 ? -7.177 3.708 10.148 1.00 92.62 86 VAL A CA 1
ATOM 629 C C . VAL A 1 86 ? -6.095 4.558 9.478 1.00 92.62 86 VAL A C 1
ATOM 631 O O . VAL A 1 86 ? -5.517 5.433 10.122 1.00 92.62 86 VAL A O 1
ATOM 634 N N . LEU A 1 87 ? -5.797 4.288 8.208 1.00 92.88 87 LEU A N 1
ATOM 635 C CA . LEU A 1 87 ? -4.738 4.954 7.447 1.00 92.88 87 LEU A CA 1
ATOM 636 C C . LEU A 1 87 ? -5.168 6.338 6.946 1.00 92.88 87 LEU A C 1
ATOM 638 O O . LEU A 1 87 ? -4.339 7.240 6.814 1.00 92.88 87 LEU A O 1
ATOM 642 N N . GLY A 1 88 ? -6.451 6.495 6.627 1.00 91.94 88 GLY A N 1
ATOM 643 C CA . GLY A 1 88 ? -6.968 7.638 5.893 1.00 91.94 88 GLY A CA 1
ATOM 644 C C . GLY A 1 88 ? -6.579 7.629 4.409 1.00 91.94 88 GLY A C 1
ATOM 645 O O . GLY A 1 88 ? -5.794 6.811 3.922 1.00 91.94 88 GLY A O 1
ATOM 646 N N . PHE A 1 89 ? -7.136 8.584 3.667 1.00 91.88 89 PHE A N 1
ATOM 647 C CA . PHE A 1 89 ? -7.042 8.632 2.203 1.00 91.88 89 PHE A CA 1
ATOM 648 C C . PHE A 1 89 ? -5.649 9.052 1.717 1.00 91.88 89 PHE A C 1
ATOM 650 O O . PHE A 1 89 ? -5.146 8.524 0.726 1.00 91.88 89 PHE A 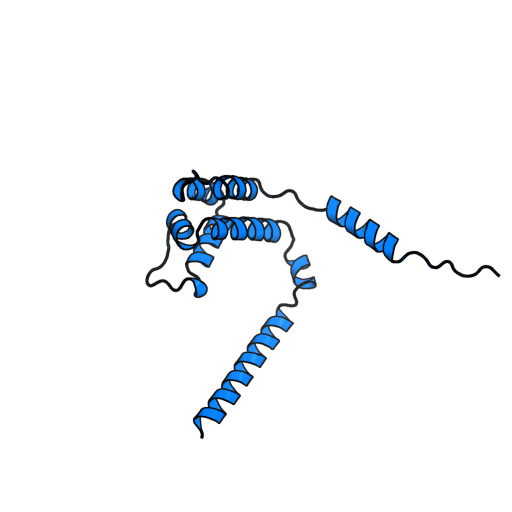O 1
ATOM 657 N N . VAL A 1 90 ? -4.990 9.961 2.444 1.00 91.75 90 VAL A N 1
ATOM 658 C CA . VAL A 1 90 ? -3.620 10.411 2.142 1.00 91.75 90 VAL A CA 1
ATOM 659 C C . VAL A 1 90 ? -2.625 9.256 2.327 1.00 91.75 90 VAL A C 1
ATOM 661 O O . VAL A 1 90 ? -1.962 8.878 1.362 1.00 91.75 90 VAL A O 1
ATOM 664 N N . GLN A 1 91 ? -2.639 8.653 3.528 1.00 93.25 91 GLN A N 1
ATOM 665 C CA . GLN A 1 91 ? -2.401 7.225 3.801 1.00 93.25 91 GLN A CA 1
ATOM 666 C C . GLN A 1 91 ? -2.305 6.308 2.579 1.00 93.25 91 GLN A C 1
ATOM 668 O O . GLN A 1 91 ? -1.248 5.965 2.042 1.00 93.25 91 GLN A O 1
ATOM 673 N N . ALA A 1 92 ? -3.503 5.900 2.175 1.00 92.81 92 ALA A N 1
ATOM 674 C CA . ALA A 1 92 ? -3.767 4.920 1.141 1.00 92.81 92 ALA A CA 1
ATOM 675 C C . ALA A 1 92 ? -3.166 5.310 -0.212 1.00 92.81 92 ALA A C 1
ATOM 677 O O . ALA A 1 92 ? -2.561 4.470 -0.880 1.00 92.81 92 ALA A O 1
ATOM 678 N N . ARG A 1 93 ? -3.274 6.588 -0.596 1.00 92.12 93 ARG A N 1
ATOM 679 C CA . ARG A 1 93 ? -2.726 7.095 -1.857 1.00 92.12 93 ARG A CA 1
ATOM 680 C C . ARG A 1 93 ? -1.211 6.933 -1.920 1.00 92.12 93 ARG A C 1
ATOM 682 O O . ARG A 1 93 ? -0.687 6.429 -2.909 1.00 92.12 93 ARG A O 1
ATOM 689 N N . ASN A 1 94 ? -0.505 7.331 -0.866 1.00 92.38 94 ASN A N 1
ATOM 690 C CA . ASN A 1 94 ? 0.954 7.243 -0.823 1.00 92.38 94 ASN A CA 1
ATOM 691 C C . ASN A 1 94 ? 1.429 5.780 -0.841 1.00 92.38 94 ASN A C 1
ATOM 693 O O . ASN A 1 94 ? 2.410 5.444 -1.509 1.00 92.38 94 ASN A O 1
ATOM 697 N N . ILE A 1 95 ? 0.701 4.885 -0.166 1.00 92.19 95 ILE A N 1
ATOM 698 C CA . ILE A 1 95 ? 0.968 3.441 -0.217 1.00 92.19 95 ILE A CA 1
ATOM 699 C C . ILE A 1 95 ? 0.740 2.891 -1.631 1.00 92.19 95 ILE A C 1
ATOM 701 O O . ILE A 1 95 ? 1.577 2.139 -2.121 1.00 92.19 95 ILE A O 1
ATOM 705 N N . ALA A 1 96 ? -0.335 3.282 -2.318 1.00 91.19 96 ALA A N 1
ATOM 706 C CA . ALA A 1 96 ? -0.603 2.827 -3.682 1.00 91.19 96 ALA A CA 1
ATOM 707 C C . ALA A 1 96 ? 0.473 3.278 -4.676 1.00 91.19 96 ALA A C 1
ATOM 709 O O . ALA A 1 96 ? 0.968 2.462 -5.452 1.00 91.19 96 ALA A O 1
ATOM 710 N N . ILE A 1 97 ? 0.898 4.542 -4.600 1.00 88.88 97 ILE A N 1
ATOM 711 C CA . ILE A 1 97 ? 1.967 5.084 -5.449 1.00 88.88 97 ILE A CA 1
ATOM 712 C C . ILE A 1 97 ? 3.295 4.377 -5.165 1.00 88.88 97 ILE A C 1
ATOM 714 O O . ILE A 1 97 ? 3.948 3.897 -6.087 1.00 88.88 97 ILE A O 1
ATOM 718 N N . SER A 1 98 ? 3.694 4.276 -3.894 1.00 87.38 98 SER A N 1
ATOM 719 C CA . SER A 1 98 ? 4.949 3.601 -3.539 1.00 87.38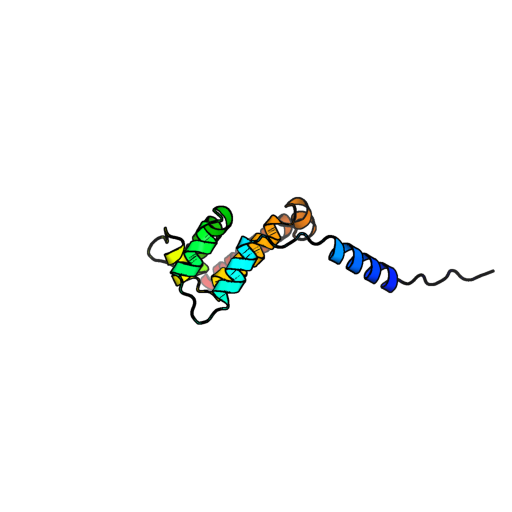 98 SER A CA 1
ATOM 720 C C . SER A 1 98 ? 4.944 2.129 -3.949 1.00 87.38 98 SER A C 1
ATOM 722 O O . SER A 1 98 ? 5.952 1.639 -4.446 1.00 87.38 98 SER A O 1
ATOM 724 N N . THR A 1 99 ? 3.807 1.441 -3.818 1.00 85.25 99 THR A N 1
ATOM 725 C CA . THR A 1 99 ? 3.658 0.045 -4.249 1.00 85.25 99 THR A CA 1
ATOM 726 C C . THR A 1 99 ? 3.812 -0.081 -5.760 1.00 85.25 99 THR A C 1
ATOM 728 O O . THR A 1 99 ? 4.599 -0.912 -6.206 1.00 85.25 99 THR A O 1
ATOM 731 N N . ALA A 1 100 ? 3.148 0.786 -6.530 1.00 84.00 100 ALA A N 1
ATOM 732 C CA . ALA A 1 100 ? 3.289 0.851 -7.980 1.00 84.00 100 ALA A CA 1
ATOM 733 C C . ALA A 1 100 ? 4.741 1.080 -8.412 1.00 84.00 100 ALA A C 1
ATOM 735 O O . ALA A 1 100 ? 5.242 0.342 -9.251 1.00 84.00 100 ALA A O 1
ATOM 736 N N . ILE A 1 101 ? 5.438 2.036 -7.791 1.00 80.06 101 ILE A N 1
ATOM 737 C CA . ILE A 1 101 ? 6.854 2.305 -8.074 1.00 80.06 101 ILE A CA 1
ATOM 738 C C . ILE A 1 101 ? 7.698 1.068 -7.751 1.00 80.06 101 ILE A C 1
ATOM 740 O O . ILE A 1 101 ? 8.443 0.598 -8.600 1.00 80.06 101 ILE A O 1
ATOM 744 N N . THR A 1 102 ? 7.557 0.485 -6.557 1.00 76.19 102 THR A N 1
ATOM 745 C CA . THR A 1 102 ? 8.361 -0.690 -6.176 1.00 76.19 102 THR A CA 1
ATOM 746 C C . THR A 1 102 ? 8.065 -1.935 -7.007 1.00 76.19 102 THR A C 1
ATOM 748 O O . THR A 1 102 ? 8.938 -2.781 -7.129 1.00 76.19 102 THR A O 1
ATOM 751 N N . GLY A 1 103 ? 6.858 -2.064 -7.565 1.00 74.00 103 GLY A N 1
ATOM 752 C CA . GLY A 1 103 ? 6.512 -3.156 -8.475 1.00 74.00 103 GLY A CA 1
ATOM 753 C C . GLY A 1 103 ? 7.024 -2.941 -9.900 1.00 74.00 103 GLY A C 1
ATOM 754 O O . GLY A 1 103 ? 7.188 -3.906 -10.637 1.00 74.00 103 GLY A O 1
ATOM 755 N N . ALA A 1 104 ? 7.284 -1.692 -10.286 1.00 72.25 104 ALA A N 1
ATOM 756 C CA . ALA A 1 104 ? 7.715 -1.345 -11.632 1.00 72.25 104 ALA A CA 1
ATOM 757 C C . ALA A 1 104 ? 9.243 -1.403 -11.822 1.00 72.25 104 ALA A C 1
ATOM 759 O O . ALA A 1 104 ? 9.716 -1.456 -12.955 1.00 72.25 104 ALA A O 1
ATOM 760 N N . TYR A 1 105 ? 10.012 -1.437 -10.727 1.00 65.81 105 TYR A N 1
ATOM 761 C CA . TYR A 1 105 ? 11.463 -1.621 -10.751 1.00 65.81 105 TYR A CA 1
ATOM 762 C C . TYR A 1 105 ? 11.847 -3.004 -10.200 1.00 65.81 105 TYR A C 1
ATOM 764 O O . TYR A 1 105 ? 11.403 -3.362 -9.107 1.00 65.81 105 TYR A O 1
ATOM 772 N N . PRO A 1 106 ? 12.703 -3.775 -10.896 1.00 62.44 106 PRO A N 1
ATOM 773 C CA . PRO A 1 106 ? 13.262 -5.012 -10.360 1.00 62.44 106 PRO A CA 1
ATOM 774 C C . PRO A 1 106 ? 14.003 -4.753 -9.043 1.00 62.44 106 PRO A C 1
ATOM 776 O O . PRO A 1 106 ? 14.706 -3.747 -8.903 1.00 62.44 106 PRO A O 1
ATOM 779 N N . ALA A 1 107 ? 13.885 -5.678 -8.085 1.00 59.25 107 ALA A N 1
ATOM 780 C CA . ALA A 1 107 ? 14.545 -5.574 -6.781 1.00 59.25 107 ALA A CA 1
ATOM 781 C C . ALA A 1 107 ? 16.061 -5.316 -6.909 1.00 59.25 107 ALA A C 1
ATOM 783 O O . ALA A 1 107 ? 16.624 -4.533 -6.143 1.00 59.25 107 ALA A O 1
ATOM 784 N N . ASP A 1 108 ? 16.695 -5.882 -7.937 1.00 59.91 108 ASP A N 1
ATOM 785 C CA . ASP A 1 108 ? 18.127 -5.746 -8.211 1.00 59.91 108 ASP A CA 1
ATOM 786 C C . ASP A 1 108 ? 18.560 -4.290 -8.443 1.00 59.91 108 ASP A C 1
ATOM 788 O O . ASP A 1 108 ? 19.642 -3.887 -8.017 1.00 59.91 108 ASP A O 1
ATOM 792 N N . THR A 1 109 ? 17.699 -3.454 -9.034 1.00 60.81 109 THR A N 1
ATOM 793 C CA . THR A 1 109 ? 17.984 -2.025 -9.240 1.00 60.81 109 THR A CA 1
ATOM 794 C C . THR A 1 109 ? 17.949 -1.245 -7.921 1.00 60.81 109 THR A C 1
ATOM 796 O O . THR A 1 109 ? 18.756 -0.339 -7.706 1.00 60.81 109 THR A O 1
ATOM 799 N N . LEU A 1 110 ? 17.058 -1.616 -6.994 1.00 55.19 110 LEU A N 1
ATOM 800 C CA . LEU A 1 110 ? 16.955 -0.976 -5.678 1.00 55.19 110 LEU A CA 1
ATOM 801 C C . LEU A 1 110 ? 18.107 -1.368 -4.743 1.00 55.19 110 LEU A C 1
ATOM 803 O O . LEU A 1 110 ? 18.553 -0.530 -3.963 1.00 55.19 110 LEU A O 1
ATOM 807 N N . HIS A 1 111 ? 18.641 -2.588 -4.854 1.00 56.34 111 HIS A N 1
ATOM 808 C CA . HIS A 1 111 ? 19.823 -3.025 -4.100 1.00 56.34 111 HIS A CA 1
ATOM 809 C C . HIS A 1 111 ? 21.091 -2.219 -4.438 1.00 56.34 111 HIS A C 1
ATOM 811 O O . HIS A 1 111 ? 21.944 -2.021 -3.570 1.00 56.34 111 HIS A O 1
ATOM 817 N N . VAL A 1 112 ? 21.206 -1.714 -5.673 1.00 59.97 112 VAL A N 1
ATOM 818 C CA . VAL A 1 112 ? 22.311 -0.831 -6.087 1.00 59.97 112 VAL A CA 1
ATOM 819 C C . VAL A 1 112 ? 22.183 0.562 -5.458 1.00 59.97 112 VAL A C 1
ATOM 821 O O . VAL A 1 112 ? 23.189 1.159 -5.078 1.00 59.97 112 VAL A O 1
ATOM 824 N N . LEU A 1 113 ? 20.956 1.070 -5.302 1.00 58.62 113 LEU A N 1
ATOM 825 C CA . LEU A 1 113 ? 20.681 2.408 -4.758 1.00 58.62 113 LEU A CA 1
ATOM 826 C C . LEU A 1 113 ? 20.590 2.437 -3.222 1.00 58.62 113 LEU A C 1
ATOM 828 O O . LEU A 1 113 ? 20.916 3.451 -2.607 1.00 58.62 113 LEU A O 1
ATOM 832 N N . PHE A 1 114 ? 20.171 1.336 -2.592 1.00 64.25 114 PHE A N 1
ATOM 833 C CA . PHE A 1 114 ? 20.018 1.213 -1.145 1.00 64.25 114 PHE A CA 1
ATOM 834 C C . PHE A 1 114 ? 20.749 -0.029 -0.625 1.00 64.25 114 PHE A C 1
ATOM 836 O O . PHE A 1 114 ? 20.260 -1.159 -0.677 1.00 64.25 114 PHE A O 1
ATOM 843 N N . ARG A 1 115 ? 21.944 0.199 -0.073 1.00 72.06 115 ARG A N 1
ATOM 844 C CA . ARG A 1 115 ? 22.786 -0.825 0.559 1.00 72.06 115 ARG A CA 1
ATOM 845 C C . ARG A 1 115 ? 22.184 -1.255 1.897 1.00 72.06 115 ARG A C 1
ATOM 847 O O . ARG A 1 115 ? 22.545 -0.728 2.952 1.00 72.06 115 ARG A O 1
ATOM 854 N N . ILE A 1 116 ? 21.253 -2.207 1.859 1.00 70.06 116 ILE A N 1
ATOM 855 C CA . ILE A 1 116 ? 20.530 -2.682 3.048 1.00 70.06 116 ILE A CA 1
ATOM 856 C C . ILE A 1 116 ? 21.472 -3.215 4.140 1.00 70.06 116 ILE A C 1
ATOM 858 O O . ILE A 1 116 ? 21.203 -3.045 5.327 1.00 70.06 116 ILE A O 1
ATOM 862 N N . ASP A 1 117 ? 22.627 -3.762 3.751 1.00 74.06 117 ASP A N 1
ATOM 863 C CA . ASP A 1 117 ? 23.699 -4.173 4.659 1.00 74.06 117 ASP A CA 1
ATOM 864 C C . ASP A 1 117 ? 24.276 -2.989 5.450 1.00 74.06 117 ASP A C 1
ATOM 866 O O . ASP A 1 117 ? 24.492 -3.084 6.658 1.00 74.06 117 ASP A O 1
ATOM 870 N N . ALA A 1 118 ? 24.500 -1.853 4.789 1.00 81.69 118 ALA A N 1
ATOM 871 C CA . ALA A 1 118 ? 25.024 -0.654 5.429 1.00 81.6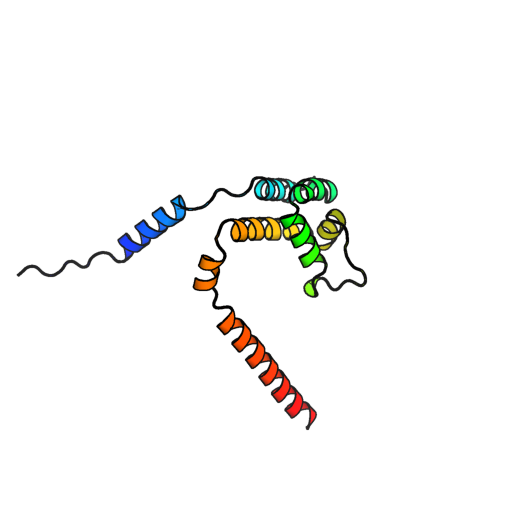9 118 ALA A CA 1
ATOM 872 C C . ALA A 1 118 ? 23.994 -0.030 6.378 1.00 81.69 118 ALA A C 1
ATOM 874 O O . ALA A 1 118 ? 24.356 0.385 7.481 1.00 81.69 118 ALA A O 1
ATOM 875 N N . PHE A 1 119 ? 22.720 -0.032 5.980 1.00 80.69 119 PHE A N 1
ATOM 876 C CA . PHE A 1 119 ? 21.617 0.441 6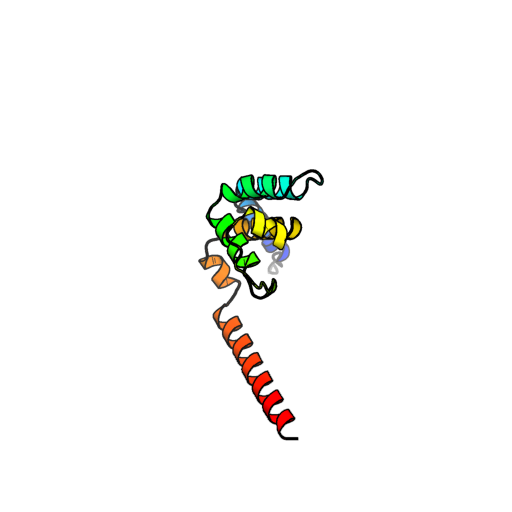.810 1.00 80.69 119 PHE A CA 1
ATOM 877 C C . PHE A 1 119 ? 21.491 -0.371 8.108 1.00 80.69 119 PHE A C 1
ATOM 879 O O . PHE A 1 119 ? 21.549 0.204 9.194 1.00 80.69 119 PHE A O 1
ATOM 886 N N . TRP A 1 120 ? 21.419 -1.705 8.019 1.00 78.12 120 TRP A N 1
ATOM 887 C CA . TRP A 1 120 ? 21.309 -2.574 9.198 1.00 78.12 120 TRP A CA 1
ATOM 888 C C . TRP A 1 120 ? 22.494 -2.434 10.153 1.00 78.12 120 TRP A C 1
ATOM 890 O O . TRP A 1 120 ? 22.292 -2.324 11.365 1.00 78.12 120 TRP A O 1
ATOM 900 N N . ARG A 1 121 ? 23.728 -2.376 9.627 1.00 86.75 121 ARG A N 1
ATOM 901 C CA . ARG A 1 121 ? 24.922 -2.138 10.455 1.00 86.75 121 ARG A CA 1
ATOM 902 C C . ARG A 1 121 ? 24.833 -0.811 11.202 1.00 86.75 121 ARG A C 1
ATOM 904 O O . ARG A 1 121 ? 25.154 -0.766 12.386 1.00 86.75 121 ARG A O 1
ATOM 911 N N . HIS A 1 122 ? 24.400 0.254 10.529 1.00 89.00 122 HIS A N 1
ATOM 912 C CA . HIS A 1 122 ? 24.262 1.568 11.147 1.00 89.00 122 HIS A CA 1
ATOM 913 C C . HIS A 1 122 ? 23.192 1.566 12.246 1.00 89.00 122 HIS A C 1
ATOM 915 O O . HIS A 1 122 ? 23.474 1.983 13.367 1.00 89.00 122 HIS A O 1
ATOM 921 N N . SER A 1 123 ? 21.997 1.040 11.966 1.00 89.50 123 SER A N 1
ATOM 922 C CA . SER A 1 123 ? 20.905 0.984 12.945 1.00 89.50 123 SER A CA 1
ATOM 923 C C . SER A 1 123 ? 21.275 0.169 14.187 1.00 89.50 123 SER A C 1
ATOM 925 O O . SER A 1 123 ? 21.026 0.617 15.306 1.00 89.50 123 SER A O 1
ATOM 927 N N . LEU A 1 124 ? 21.925 -0.988 14.014 1.00 92.25 124 LEU A N 1
ATOM 928 C CA . LEU A 1 124 ? 22.416 -1.795 15.134 1.00 92.25 124 LEU A CA 1
ATOM 929 C C . LEU A 1 124 ? 23.512 -1.070 15.923 1.00 92.25 124 LEU A C 1
ATOM 931 O O . LEU A 1 124 ? 23.482 -1.071 17.152 1.00 92.25 124 LEU A O 1
ATOM 935 N N . ALA A 1 125 ? 24.450 -0.405 15.241 1.00 93.44 125 ALA A N 1
ATOM 936 C CA . ALA A 1 125 ? 25.487 0.382 15.904 1.00 93.44 125 ALA A CA 1
ATOM 937 C C . ALA A 1 125 ? 24.884 1.506 16.760 1.00 93.44 125 ALA A C 1
ATOM 939 O O . ALA A 1 125 ? 25.279 1.671 17.913 1.00 93.44 125 ALA A O 1
ATOM 940 N N . VAL A 1 126 ? 23.896 2.238 16.236 1.00 95.69 126 VAL A N 1
ATOM 941 C CA . VAL A 1 126 ? 23.176 3.277 16.987 1.00 95.69 126 VAL A CA 1
ATOM 942 C C . VAL A 1 126 ? 22.454 2.678 18.196 1.00 95.69 126 VAL A C 1
ATOM 944 O O . VAL A 1 126 ? 22.581 3.213 19.296 1.00 95.69 126 VAL A O 1
ATOM 947 N N . ALA A 1 127 ? 21.762 1.547 18.032 1.00 93.06 127 ALA A N 1
ATOM 948 C CA . ALA A 1 127 ? 21.056 0.877 19.125 1.00 93.06 127 ALA A CA 1
ATOM 949 C C . ALA A 1 127 ? 22.003 0.451 20.261 1.00 93.06 12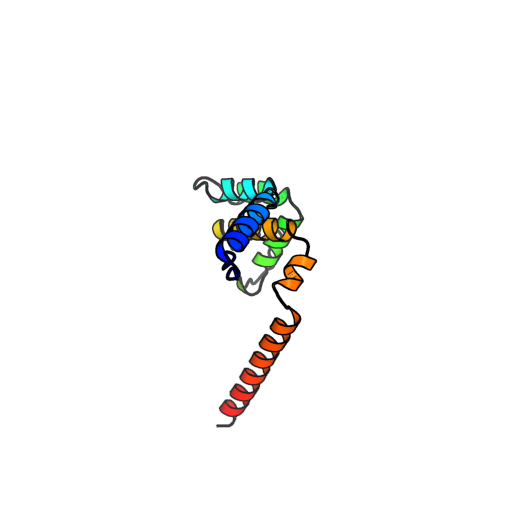7 ALA A C 1
ATOM 951 O O . ALA A 1 127 ? 21.738 0.743 21.428 1.00 93.06 127 ALA A O 1
ATOM 952 N N . PHE A 1 128 ? 23.143 -0.170 19.936 1.00 95.12 128 PHE A N 1
ATOM 953 C CA . PHE A 1 128 ? 24.140 -0.548 20.940 1.00 95.12 128 PHE A CA 1
ATOM 954 C C . PHE A 1 128 ? 24.731 0.667 21.659 1.00 95.12 128 PHE A C 1
ATOM 956 O O . PHE A 1 128 ? 24.885 0.640 22.878 1.00 95.12 128 PHE A O 1
ATOM 963 N N . ARG A 1 129 ? 25.026 1.754 20.934 1.00 95.38 129 ARG A N 1
ATOM 964 C CA . ARG A 1 129 ? 25.570 2.984 21.534 1.00 95.38 129 ARG A CA 1
ATOM 965 C C . ARG A 1 129 ? 24.564 3.679 22.442 1.00 95.38 129 ARG A C 1
ATOM 967 O O . ARG A 1 129 ? 24.940 4.120 23.524 1.00 95.38 129 ARG A O 1
ATOM 974 N N . ALA A 1 130 ? 23.297 3.727 22.040 1.00 94.31 130 ALA A N 1
ATOM 975 C CA . ALA A 1 130 ? 22.224 4.235 22.885 1.00 94.31 130 ALA A CA 1
ATOM 976 C C . ALA A 1 130 ? 22.059 3.383 24.157 1.00 94.31 130 ALA A C 1
ATOM 978 O O . ALA A 1 130 ? 21.895 3.931 25.245 1.00 94.31 130 ALA A O 1
ATOM 979 N N . SER A 1 131 ? 22.168 2.054 24.040 1.00 89.75 131 SER A N 1
ATOM 980 C CA . SER A 1 131 ? 22.105 1.140 25.186 1.00 89.75 131 SER A CA 1
ATOM 981 C C . SER A 1 131 ? 23.285 1.309 26.151 1.00 89.75 131 SER A C 1
ATOM 983 O O . SER A 1 131 ? 23.073 1.300 27.362 1.00 89.75 131 SER A O 1
ATOM 985 N N . ASP A 1 132 ? 24.513 1.474 25.647 1.00 93.31 132 ASP A N 1
ATOM 986 C CA . ASP A 1 132 ? 25.700 1.738 26.479 1.00 93.31 132 ASP A CA 1
ATOM 987 C C . ASP A 1 132 ? 25.570 3.078 27.217 1.00 93.31 132 ASP A C 1
ATOM 989 O O . ASP A 1 132 ? 25.775 3.149 28.430 1.00 93.31 132 ASP A O 1
ATOM 993 N N . LEU A 1 133 ? 25.131 4.128 26.513 1.00 92.62 133 LEU A N 1
ATOM 994 C CA . LEU A 1 133 ? 24.901 5.441 27.113 1.00 92.62 133 LEU A CA 1
ATOM 995 C C . LEU A 1 133 ? 23.845 5.372 28.227 1.00 92.62 133 LEU A C 1
ATOM 997 O O . LEU A 1 133 ? 24.093 5.846 29.333 1.00 92.62 133 LEU A O 1
ATOM 1001 N N . ALA A 1 134 ? 22.712 4.711 27.978 1.00 92.00 134 ALA A N 1
ATOM 1002 C CA . ALA A 1 134 ? 21.661 4.531 28.979 1.00 92.00 134 ALA A CA 1
ATOM 1003 C C . ALA A 1 134 ? 22.135 3.716 30.198 1.00 92.00 134 ALA A C 1
ATOM 1005 O O . ALA A 1 134 ? 21.770 4.025 31.334 1.00 92.00 134 ALA A O 1
ATOM 1006 N N . GLY A 1 135 ? 22.972 2.694 29.984 1.00 82.94 135 GLY A N 1
ATOM 1007 C CA . GLY A 1 135 ? 23.569 1.899 31.059 1.00 82.94 135 GLY A CA 1
ATOM 1008 C C . GLY A 1 135 ? 24.537 2.697 31.937 1.00 82.94 135 GLY A C 1
ATOM 1009 O O . GLY A 1 135 ? 24.592 2.469 33.145 1.00 82.94 135 GLY A O 1
ATOM 1010 N N . ARG A 1 136 ? 25.259 3.659 31.353 1.00 86.62 136 ARG A N 1
ATOM 1011 C CA . ARG A 1 136 ? 26.163 4.568 32.074 1.00 86.62 136 ARG A CA 1
ATOM 1012 C C . ARG A 1 136 ? 25.403 5.608 32.893 1.00 86.62 136 ARG A C 1
ATOM 1014 O O . ARG A 1 136 ? 25.782 5.862 34.029 1.00 86.62 136 ARG A O 1
ATOM 1021 N N . THR A 1 137 ? 24.312 6.157 32.361 1.00 80.50 137 THR A N 1
ATOM 1022 C CA . THR A 1 137 ? 23.485 7.141 33.082 1.00 80.50 137 THR A CA 1
ATOM 1023 C C . THR A 1 137 ? 22.696 6.520 34.236 1.00 80.50 137 THR A C 1
ATOM 1025 O O . THR A 1 137 ? 22.441 7.199 35.215 1.00 80.50 137 THR A O 1
ATOM 1028 N N . ARG A 1 138 ? 22.346 5.226 34.174 1.00 64.19 138 ARG A N 1
ATOM 1029 C CA . ARG A 1 138 ? 21.650 4.518 35.271 1.00 64.19 138 ARG A CA 1
ATOM 1030 C C . ARG A 1 138 ? 22.570 4.155 36.458 1.00 64.19 138 ARG A C 1
ATOM 1032 O O . ARG A 1 138 ? 22.087 3.628 37.454 1.00 64.19 138 ARG A O 1
ATOM 1039 N N . ARG A 1 139 ? 23.890 4.359 36.341 1.00 55.09 139 ARG A N 1
ATOM 1040 C CA . ARG A 1 139 ? 24.886 4.086 37.401 1.00 55.09 139 ARG A CA 1
ATOM 1041 C C . ARG A 1 139 ? 25.366 5.347 38.140 1.00 55.09 139 ARG A C 1
ATOM 1043 O O . ARG A 1 139 ? 26.262 5.227 38.972 1.00 55.09 139 ARG A O 1
ATOM 1050 N N . LEU A 1 140 ? 24.793 6.509 37.829 1.00 48.19 140 LEU A N 1
ATOM 1051 C CA . LEU A 1 140 ? 24.908 7.761 38.585 1.00 48.19 140 LEU A CA 1
ATOM 1052 C C . LEU A 1 140 ? 23.588 8.007 39.318 1.00 48.19 140 LEU A C 1
ATOM 1054 O O . LEU A 1 140 ? 23.652 8.546 40.440 1.00 48.19 140 LEU A O 1
#

Radius of gyration: 22.73 Å; Cα contacts (8 Å, |Δi|>4): 86; chains: 1; bounding box: 66×30×71 Å

Solvent-accessible surface area (backbone atoms only — not comparable to full-atom values): 8210 Å² total; per-residue (Å²): 135,85,77,84,76,87,76,59,70,65,57,61,52,50,53,51,49,53,54,54,61,72,65,56,72,80,79,49,68,61,39,55,50,42,44,54,45,52,68,40,91,86,57,47,53,63,62,47,24,59,53,42,65,74,35,68,69,59,33,54,48,46,36,51,57,44,62,30,79,93,58,70,66,97,65,86,62,89,46,59,41,57,20,36,65,73,47,31,48,69,47,50,34,55,51,35,49,52,50,45,53,59,70,69,45,63,68,72,64,49,50,74,76,47,56,60,69,60,51,54,53,49,54,51,51,51,51,53,52,53,50,52,51,53,57,56,62,74,75,112

Nearest PDB structures (foldseek):
  3i7a-assembly1_A  TM=7.269E-01  e=1.647E-05  Shewanella amazonensis SB2B
  3p3q-assembly3_A  TM=7.586E-01  e=4.806E-03  Methylococcus capsulatus
  3hc1-assembly1_A  TM=6.895E-01  e=1.352E-03  Geobacter sulfurreducens
  3p3q-assembly3_B  TM=7.342E-01  e=5.423E-03  Methylococcus capsulatus

Secondary structure (DSSP, 8-state):
-PPPP---HHHHHHHHHHHHHHTPPPPPHHHHHHHHHHH-TT--HHHHHHHHHT-HHHHHHHHHHHTSGGG--SS---SHHHHHHHHHHHHHHHHHHHHHHHHHS-HHHHHHH--HHHHHHHHHHHHHHHHHHHHHHTT-

Foldseek 3Di:
DDDDDPPDPPVVVVVVVVVVVVPQDDQDPLLVVLVVLLPDPPHALVNSQVSQVVDPVLQVQLQPVLPDVVLDDPDRDDGSSVSCVSQDSVRSNVSSVVVRVVVRDDPVVVCVVDVVVVVVVVVVVVVVVVVVVVVVVVVD

pLDDT: mean 81.62, std 14.68, range [39.41, 95.69]

Mean predicted aligned error: 13.05 Å